Protein AF-A0A9E5EYL7-F1 (afdb_monomer)

Nearest PDB structures (foldseek):
  8ik2-assembly1_A  TM=7.410E-01  e=1.597E-02  Pseudomonas aeruginosa PAO1
  1a8u-assembly1_B  TM=5.539E-01  e=1.828E-02  Kitasatospora aureofaciens
  1hkh-assembly1_A  TM=5.012E-01  e=1.305E-02  Microbacterium
  4d9j-assembly1_A  TM=5.574E-01  e=7.545E-02  Kitasatospora aureofaciens
  1brt-assembly1_A  TM=5.590E-01  e=1.057E-01  Kitasatospora aureofaciens

Solvent-accessible surface area (backbone atoms only — not comparable to full-atom values): 3591 Å² total; per-residue (Å²): 114,50,80,46,72,48,72,44,99,84,70,53,64,34,55,31,40,38,30,60,68,83,87,82,92,58,61,74,48,79,45,76,32,89,71,54,44,75,76,47,46,75,59,36,53,50,46,14,73,75,58,27,33,24,39,33,24,36,44,93,127

Mean predicted aligned error: 2.34 Å

pLDDT: mean 96.56, std 3.4, range [80.25, 98.69]

Radius of gyration: 11.64 Å; Cα contacts (8 Å, |Δi|>4): 112; chains: 1; bounding box: 23×19×33 Å

Secondary structure (DSSP, 8-state):
-EEEEEE-TTSPEEEEEEE-SSSS---EEEEEESS-GGGGHHHHHHHHHTT-EEEEEEPP-

Structure (mmCIF, N/CA/C/O backbone):
data_AF-A0A9E5EYL7-F1
#
_entry.id   AF-A0A9E5EYL7-F1
#
loop_
_atom_site.group_PDB
_atom_site.id
_atom_site.type_symbol
_atom_site.label_atom_id
_atom_site.label_alt_id
_atom_site.label_comp_id
_atom_site.label_asym_id
_atom_site.label_entity_id
_atom_site.label_seq_id
_atom_site.pdbx_PDB_ins_code
_atom_site.Cartn_x
_atom_site.Cartn_y
_atom_site.Cartn_z
_atom_site.occupancy
_atom_site.B_iso_or_equiv
_atom_site.auth_seq_id
_atom_site.auth_comp_id
_atom_site.auth_asym_id
_atom_site.auth_atom_id
_atom_site.pdbx_PDB_model_num
ATOM 1 N N . MET A 1 1 ? 2.142 -5.694 9.757 1.00 86.75 1 MET A N 1
ATOM 2 C CA . MET A 1 1 ? 2.284 -5.486 8.305 1.00 86.75 1 MET A CA 1
ATOM 3 C C . MET A 1 1 ? 2.246 -6.849 7.655 1.00 86.75 1 MET A C 1
ATOM 5 O O . MET A 1 1 ? 2.925 -7.745 8.141 1.00 86.75 1 MET A O 1
ATOM 9 N N . G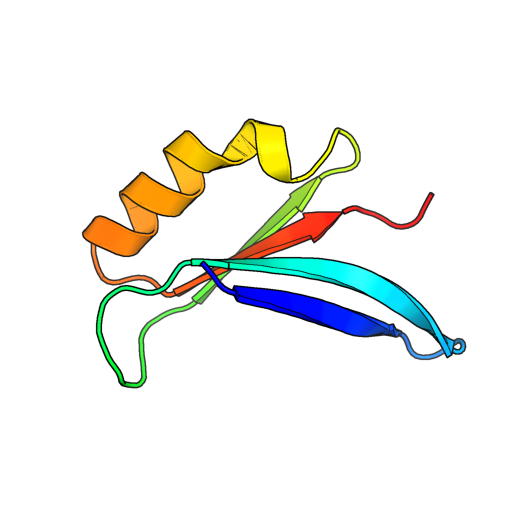LU A 1 2 ? 1.440 -6.997 6.617 1.00 94.88 2 GLU A N 1
ATOM 10 C CA . GLU A 1 2 ? 1.378 -8.194 5.780 1.00 94.88 2 GLU A CA 1
ATOM 11 C C . GLU A 1 2 ? 1.764 -7.805 4.353 1.00 94.88 2 GLU A C 1
ATOM 13 O O . GLU A 1 2 ? 1.349 -6.749 3.881 1.00 94.88 2 GLU A O 1
ATOM 18 N N . SER A 1 3 ? 2.548 -8.638 3.673 1.00 97.25 3 SER A N 1
ATOM 19 C CA . SER A 1 3 ? 2.931 -8.419 2.277 1.00 97.25 3 SER A CA 1
ATOM 20 C C . SER A 1 3 ? 2.240 -9.443 1.386 1.00 97.25 3 SER A C 1
ATOM 22 O O . SER A 1 3 ? 2.346 -10.644 1.624 1.00 97.25 3 SER A O 1
ATOM 24 N N . VAL A 1 4 ? 1.564 -8.969 0.340 1.00 98.12 4 VAL A N 1
ATOM 25 C CA . VAL A 1 4 ? 0.799 -9.793 -0.602 1.00 98.12 4 VAL A CA 1
ATOM 26 C C . VAL A 1 4 ? 1.098 -9.409 -2.050 1.00 98.12 4 VAL A C 1
ATOM 28 O O . VAL A 1 4 ? 1.441 -8.266 -2.366 1.00 98.12 4 VAL A O 1
ATOM 31 N N . GLY A 1 5 ? 0.950 -10.376 -2.952 1.00 98.00 5 GLY A N 1
ATOM 32 C CA . GLY A 1 5 ? 0.933 -10.138 -4.390 1.00 98.00 5 GLY A CA 1
ATOM 33 C C . GLY A 1 5 ? -0.498 -9.932 -4.875 1.00 98.00 5 GLY A C 1
ATOM 34 O O . GLY A 1 5 ? -1.351 -10.784 -4.637 1.00 98.00 5 GLY A O 1
ATOM 35 N N . VAL A 1 6 ? -0.767 -8.829 -5.573 1.00 98.44 6 VAL A N 1
ATOM 36 C CA . VAL A 1 6 ? -2.095 -8.559 -6.145 1.00 98.44 6 VAL A CA 1
ATOM 37 C C . VAL A 1 6 ? -2.050 -8.793 -7.651 1.00 98.44 6 VAL A C 1
ATOM 39 O O . VAL A 1 6 ? -1.372 -8.060 -8.371 1.00 98.44 6 VAL A O 1
ATOM 42 N N . ALA A 1 7 ? -2.765 -9.815 -8.124 1.00 98.31 7 ALA A N 1
ATOM 43 C CA . ALA A 1 7 ? -2.869 -10.137 -9.544 1.00 98.31 7 ALA A CA 1
ATOM 44 C C . ALA A 1 7 ? -3.736 -9.108 -10.284 1.00 98.31 7 ALA A C 1
ATOM 46 O O . ALA A 1 7 ? -4.875 -8.834 -9.901 1.00 98.31 7 ALA A O 1
ATOM 47 N N . MET A 1 8 ? -3.186 -8.533 -11.348 1.00 98.50 8 MET A N 1
ATOM 48 C CA . MET A 1 8 ? -3.879 -7.631 -12.263 1.00 98.50 8 MET A CA 1
ATOM 49 C C . MET A 1 8 ? -4.579 -8.424 -13.377 1.00 98.50 8 MET A C 1
ATOM 51 O O . MET A 1 8 ? -4.337 -9.615 -13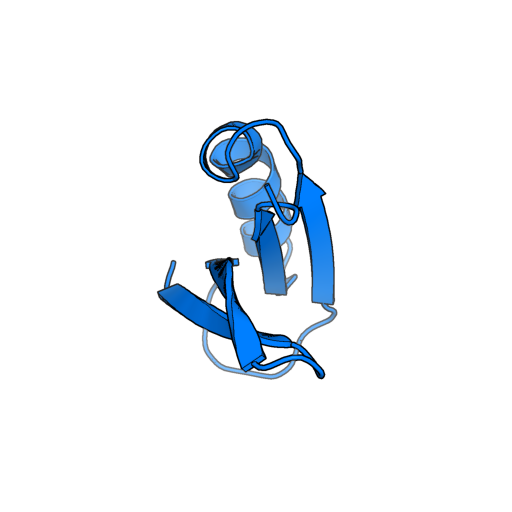.569 1.00 98.50 8 MET A O 1
ATOM 55 N N . ARG A 1 9 ? -5.439 -7.752 -14.155 1.00 98.44 9 ARG A N 1
ATOM 56 C CA . ARG A 1 9 ? -6.218 -8.371 -15.250 1.00 98.44 9 ARG A CA 1
ATOM 57 C C . ARG A 1 9 ? -5.376 -9.065 -16.330 1.00 98.44 9 ARG A C 1
ATOM 59 O O . ARG A 1 9 ? -5.901 -9.887 -17.065 1.00 98.44 9 ARG A O 1
ATOM 66 N N . ASP A 1 10 ? -4.108 -8.688 -16.461 1.00 97.75 10 ASP A N 1
ATOM 67 C CA . ASP A 1 10 ? -3.153 -9.217 -17.438 1.00 97.75 10 ASP A CA 1
ATOM 68 C C . ASP A 1 10 ? -2.188 -10.253 -16.834 1.00 97.75 10 ASP A C 1
ATOM 70 O O . ASP A 1 10 ? -1.204 -10.622 -17.466 1.00 97.75 10 ASP A O 1
ATOM 74 N N . GLY A 1 11 ? -2.460 -10.724 -15.612 1.00 97.75 11 GLY A N 1
ATOM 75 C CA . GLY A 1 11 ? -1.683 -11.762 -14.933 1.00 97.75 11 GLY A CA 1
ATOM 76 C C . GLY A 1 11 ? -0.441 -11.261 -14.193 1.00 97.75 11 GLY A C 1
ATOM 77 O O . GLY A 1 11 ? 0.173 -12.032 -13.460 1.00 97.75 11 GLY A O 1
ATOM 78 N N . ILE A 1 12 ? -0.076 -9.981 -14.320 1.00 98.00 12 ILE A N 1
ATOM 79 C CA . ILE A 1 12 ? 1.048 -9.412 -13.567 1.00 98.00 12 ILE A CA 1
ATOM 80 C C . ILE A 1 12 ? 0.671 -9.252 -12.098 1.00 98.00 12 ILE A C 1
ATOM 82 O O . ILE A 1 12 ? -0.417 -8.784 -11.767 1.00 98.00 12 ILE A O 1
ATOM 86 N N . VAL A 1 13 ? 1.602 -9.602 -11.214 1.00 98.31 13 VAL A N 1
ATOM 87 C CA . VAL A 1 13 ? 1.433 -9.514 -9.764 1.00 98.31 13 VAL A CA 1
ATOM 88 C C . VAL A 1 13 ? 2.178 -8.293 -9.236 1.00 98.31 13 VAL A C 1
ATOM 90 O O . VAL A 1 13 ? 3.391 -8.189 -9.402 1.00 98.31 13 VAL A O 1
ATOM 93 N N . LEU A 1 14 ? 1.460 -7.372 -8.589 1.00 98.62 14 LEU A N 1
ATOM 94 C CA . LEU A 1 14 ? 2.049 -6.180 -7.975 1.00 98.62 14 LEU A CA 1
ATOM 95 C C . LEU A 1 14 ? 2.291 -6.390 -6.479 1.00 98.62 14 LEU A C 1
ATOM 97 O O . LEU A 1 14 ? 1.389 -6.806 -5.744 1.00 98.62 14 LEU A O 1
ATOM 101 N N . ALA A 1 15 ? 3.501 -6.062 -6.025 1.00 98.44 15 ALA A N 1
ATOM 102 C CA . ALA A 1 15 ? 3.879 -6.127 -4.620 1.00 98.44 15 ALA A CA 1
ATOM 103 C C . ALA A 1 15 ? 3.092 -5.095 -3.803 1.00 98.44 15 ALA A C 1
ATOM 105 O O . ALA A 1 15 ? 3.072 -3.907 -4.127 1.00 98.44 15 ALA A O 1
ATOM 106 N N . THR A 1 16 ? 2.438 -5.553 -2.736 1.00 98.62 16 THR A N 1
ATOM 107 C CA . THR A 1 16 ? 1.528 -4.732 -1.933 1.00 98.62 16 THR A CA 1
ATOM 108 C C . THR A 1 16 ? 1.720 -5.024 -0.446 1.00 98.62 16 THR A C 1
ATOM 110 O O . THR A 1 16 ? 1.756 -6.185 -0.058 1.00 98.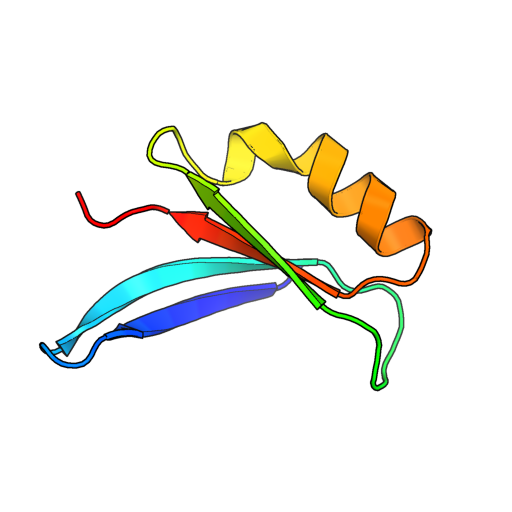62 16 THR A O 1
ATOM 113 N N . ASP A 1 17 ? 1.852 -3.989 0.380 1.00 98.44 17 ASP A N 1
ATOM 114 C CA . ASP A 1 17 ? 1.895 -4.086 1.842 1.00 98.44 17 ASP A CA 1
ATOM 115 C C . ASP A 1 17 ? 0.597 -3.575 2.459 1.00 98.44 17 ASP A C 1
ATOM 117 O O . ASP A 1 17 ? 0.061 -2.541 2.057 1.00 98.44 17 ASP A O 1
ATOM 121 N N . ILE A 1 18 ? 0.106 -4.302 3.458 1.00 97.94 18 ILE A N 1
ATOM 122 C CA . ILE A 1 18 ? -1.099 -3.993 4.218 1.00 97.94 18 ILE A CA 1
ATOM 123 C C . ILE A 1 18 ? -0.694 -3.682 5.660 1.00 97.94 18 ILE A C 1
ATOM 125 O O . ILE A 1 18 ? -0.116 -4.508 6.378 1.00 97.94 18 ILE A O 1
ATOM 129 N N . TYR A 1 19 ? -1.022 -2.471 6.097 1.00 97.75 19 TYR A N 1
ATOM 130 C CA . TYR A 1 19 ? -0.841 -1.991 7.459 1.00 97.75 19 TYR A CA 1
ATOM 131 C C . TYR A 1 19 ? -2.212 -1.919 8.125 1.00 97.75 19 TYR A C 1
ATOM 133 O O . TYR A 1 19 ? -3.088 -1.169 7.700 1.00 97.75 19 TYR A O 1
ATOM 141 N N . GLN A 1 20 ? -2.391 -2.714 9.174 1.00 96.00 20 GLN A N 1
ATOM 142 C CA . GLN A 1 20 ? -3.615 -2.774 9.961 1.00 96.00 20 GLN A CA 1
ATOM 143 C C . GLN A 1 20 ? -3.251 -3.018 11.424 1.00 96.00 20 GLN A C 1
ATOM 145 O O . GLN A 1 20 ? -2.357 -3.815 11.721 1.00 96.00 20 GLN A O 1
ATOM 150 N N . ILE A 1 21 ? -3.958 -2.344 12.328 1.00 94.94 21 ILE A N 1
ATOM 151 C CA . ILE A 1 21 ? -3.905 -2.604 13.766 1.00 94.94 21 ILE A CA 1
ATOM 152 C C . ILE A 1 21 ? -5.237 -3.226 14.190 1.00 94.94 21 ILE A C 1
ATOM 154 O O . ILE A 1 21 ? -6.305 -2.696 13.894 1.00 94.94 21 ILE A O 1
ATOM 158 N N . GLY A 1 22 ? -5.169 -4.368 14.876 1.00 89.31 22 GLY A N 1
ATOM 159 C CA . GLY A 1 22 ? -6.346 -5.140 15.277 1.00 89.31 22 GLY A CA 1
ATOM 160 C C . GLY A 1 22 ? -6.931 -6.003 14.153 1.00 89.31 22 GLY A C 1
ATOM 161 O O . GLY A 1 22 ? -6.349 -6.154 13.082 1.00 89.31 22 GLY A O 1
ATOM 162 N N . LYS A 1 23 ? -8.086 -6.613 14.426 1.00 80.25 23 LYS A N 1
ATOM 163 C CA . LYS A 1 23 ? -8.829 -7.458 13.481 1.00 80.25 23 LYS A CA 1
ATOM 164 C C . LYS A 1 23 ? -10.218 -6.856 13.292 1.00 80.25 23 LYS A C 1
ATOM 166 O O . LYS A 1 23 ? -10.917 -6.641 14.276 1.00 80.25 23 LYS A O 1
ATOM 171 N N . GLY A 1 24 ? -10.620 -6.584 12.053 1.00 86.69 24 GLY A N 1
ATOM 172 C CA . GLY A 1 24 ? -11.947 -6.037 11.764 1.00 86.69 24 GLY A CA 1
ATOM 173 C C . GLY A 1 24 ? -12.015 -5.218 10.480 1.00 86.69 24 GLY A C 1
ATOM 174 O O . GLY A 1 24 ? -11.010 -5.016 9.800 1.00 86.69 24 GLY A O 1
ATOM 175 N N . ARG A 1 25 ? -13.226 -4.759 10.152 1.00 93.81 25 ARG A N 1
ATOM 176 C CA . ARG A 1 25 ? -13.467 -3.818 9.052 1.00 93.81 25 ARG A CA 1
ATOM 177 C C . ARG A 1 25 ? -13.121 -2.403 9.505 1.00 93.81 25 ARG A C 1
ATOM 179 O O . ARG A 1 25 ? -13.513 -2.000 10.594 1.00 93.81 25 ARG A O 1
ATOM 186 N N . ALA A 1 26 ? -12.451 -1.660 8.639 1.00 96.00 26 ALA A N 1
ATOM 187 C CA . ALA A 1 26 ? -12.127 -0.255 8.829 1.00 96.00 26 ALA A CA 1
ATOM 188 C C . ALA A 1 26 ? -12.076 0.450 7.462 1.00 96.00 26 ALA A C 1
ATOM 190 O O . ALA A 1 26 ? -11.973 -0.231 6.434 1.00 96.00 26 ALA A O 1
ATOM 191 N N . PRO A 1 27 ? -12.154 1.791 7.417 1.00 97.88 27 PRO A N 1
ATOM 192 C CA . PRO A 1 27 ? -11.907 2.545 6.195 1.00 97.88 27 PRO A CA 1
ATOM 193 C C . PRO A 1 27 ? -10.513 2.246 5.627 1.00 97.88 27 PRO A C 1
ATOM 195 O O . PRO A 1 27 ? -9.554 2.056 6.379 1.00 97.88 27 PRO A O 1
ATOM 198 N N . VAL A 1 28 ? -10.403 2.211 4.297 1.00 98.06 28 VAL A N 1
ATOM 199 C CA . VAL A 1 28 ? -9.163 1.841 3.601 1.00 98.06 28 VAL A CA 1
ATOM 200 C C . VAL A 1 28 ? -8.554 3.057 2.910 1.00 98.06 28 VAL A C 1
ATOM 202 O O . VAL A 1 28 ? -9.223 3.724 2.123 1.00 98.06 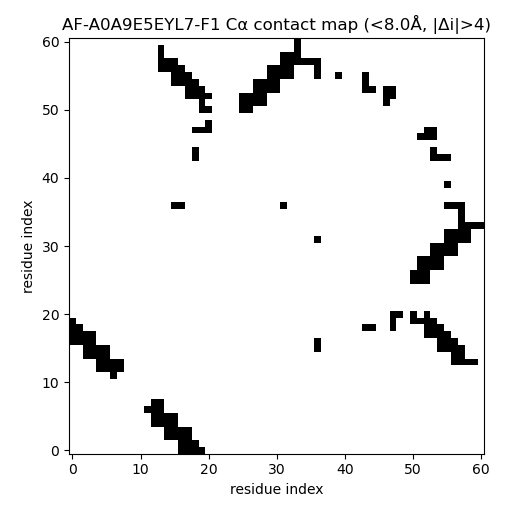28 VAL A O 1
ATOM 205 N N . VAL A 1 29 ? -7.268 3.307 3.159 1.00 98.12 29 VAL A N 1
ATOM 206 C CA . VAL A 1 29 ? -6.445 4.255 2.397 1.00 98.12 29 VAL A CA 1
ATOM 207 C C . VAL A 1 29 ? -5.544 3.463 1.461 1.00 98.12 29 VAL A C 1
ATOM 209 O O . VAL A 1 29 ? -4.796 2.595 1.904 1.00 98.12 29 VAL A O 1
ATOM 212 N N . VAL A 1 30 ? -5.587 3.773 0.167 1.00 98.12 30 VAL A N 1
ATOM 213 C CA . VAL A 1 30 ? -4.728 3.133 -0.836 1.00 98.12 30 VAL A CA 1
ATOM 214 C C . VAL A 1 30 ? -3.693 4.134 -1.333 1.00 98.12 30 VAL A C 1
ATOM 216 O O . VAL A 1 30 ? -4.038 5.228 -1.773 1.00 98.12 30 VAL A O 1
ATOM 219 N N . MET A 1 31 ? -2.424 3.738 -1.298 1.00 98.19 31 MET A 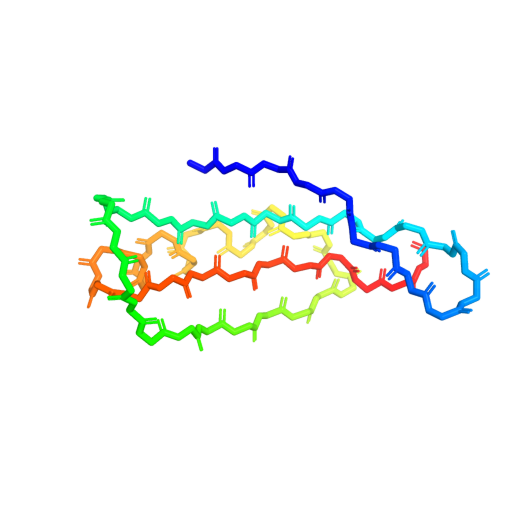N 1
ATOM 220 C CA . MET A 1 31 ? -1.298 4.483 -1.853 1.00 98.19 31 MET A CA 1
ATOM 221 C C . MET A 1 31 ? -0.627 3.635 -2.930 1.00 98.19 31 MET A C 1
ATOM 223 O O . MET A 1 31 ? -0.303 2.470 -2.706 1.00 98.19 31 MET A O 1
ATOM 227 N N . ARG A 1 32 ? -0.389 4.223 -4.102 1.00 97.94 32 ARG A N 1
ATOM 228 C CA . ARG A 1 32 ? 0.383 3.595 -5.180 1.00 97.94 32 ARG A CA 1
ATOM 229 C C . ARG A 1 32 ? 1.594 4.462 -5.467 1.00 97.94 32 ARG A C 1
ATOM 231 O O . ARG A 1 32 ? 1.439 5.665 -5.662 1.00 97.94 32 ARG A O 1
ATOM 238 N N . THR A 1 33 ? 2.783 3.872 -5.457 1.00 97.25 33 THR A N 1
ATOM 239 C CA . THR A 1 33 ? 4.035 4.619 -5.611 1.00 97.25 33 THR A CA 1
ATOM 240 C C . THR A 1 33 ? 4.962 3.951 -6.624 1.00 97.25 33 THR A C 1
ATOM 242 O O . THR A 1 33 ? 5.149 2.740 -6.563 1.00 97.25 33 THR A O 1
ATOM 245 N N . PRO A 1 34 ? 5.578 4.708 -7.550 1.00 97.75 34 PRO A N 1
ATOM 246 C CA . PRO A 1 34 ? 6.666 4.203 -8.387 1.00 97.75 34 PRO A CA 1
ATOM 247 C C . PRO A 1 34 ? 8.029 4.256 -7.671 1.00 97.75 34 PRO A C 1
ATOM 249 O O . PRO A 1 34 ? 9.056 3.963 -8.273 1.00 97.75 34 PRO A O 1
ATOM 252 N N . TYR A 1 35 ? 8.066 4.673 -6.401 1.00 96.62 35 TYR A N 1
ATOM 253 C CA . TYR A 1 35 ? 9.295 4.997 -5.673 1.00 96.62 35 TYR A CA 1
ATOM 254 C C . TYR A 1 35 ? 9.574 4.050 -4.501 1.00 96.62 35 TYR A C 1
ATOM 256 O O . TYR A 1 35 ? 10.033 4.514 -3.460 1.00 96.62 35 TYR A O 1
ATOM 264 N N . ASN A 1 36 ? 9.328 2.747 -4.663 1.00 95.44 36 ASN A N 1
ATOM 265 C CA . ASN A 1 36 ? 9.435 1.725 -3.613 1.00 95.44 36 ASN A CA 1
ATOM 266 C C . ASN A 1 36 ? 8.461 1.968 -2.437 1.00 95.44 36 ASN A C 1
ATOM 268 O O . ASN A 1 36 ? 8.604 2.912 -1.653 1.00 95.44 36 ASN A O 1
ATOM 272 N N . LYS A 1 37 ? 7.484 1.070 -2.280 1.00 96.31 37 LYS A N 1
ATOM 273 C CA . LYS A 1 37 ? 6.452 1.075 -1.230 1.00 96.31 37 LYS A CA 1
ATOM 274 C C . LYS A 1 37 ? 6.998 1.243 0.189 1.00 96.31 37 LYS A C 1
ATOM 276 O O . LYS A 1 37 ? 6.365 1.910 1.006 1.00 96.31 37 LYS A O 1
ATOM 281 N N . SER A 1 38 ? 8.213 0.776 0.472 1.00 96.12 38 SER A N 1
ATOM 282 C CA . SER A 1 38 ? 8.825 0.911 1.797 1.00 96.12 38 SER A CA 1
ATOM 283 C C . SER A 1 38 ? 9.093 2.368 2.191 1.00 96.12 38 SER A C 1
ATOM 285 O O . SER A 1 38 ? 9.150 2.674 3.384 1.00 96.12 38 SER A O 1
ATOM 287 N N . ARG A 1 39 ? 9.206 3.298 1.227 1.00 96.94 39 ARG A N 1
ATOM 288 C CA . ARG A 1 39 ? 9.450 4.726 1.509 1.00 96.94 39 ARG A CA 1
ATOM 289 C C . ARG A 1 39 ? 8.284 5.426 2.200 1.00 96.94 39 ARG A C 1
ATOM 291 O O . ARG A 1 39 ? 8.500 6.456 2.832 1.00 96.94 39 ARG A O 1
ATOM 298 N N . VAL A 1 40 ? 7.067 4.890 2.103 1.00 95.56 40 VAL A N 1
ATOM 299 C CA . VAL A 1 40 ? 5.879 5.485 2.739 1.00 95.56 40 VAL A CA 1
ATOM 300 C C . VAL A 1 40 ? 5.490 4.801 4.052 1.00 95.56 40 VAL A C 1
ATOM 302 O O . VAL A 1 40 ? 4.486 5.181 4.652 1.00 95.56 40 VAL A O 1
ATOM 305 N N . THR A 1 41 ? 6.305 3.860 4.547 1.00 96.81 41 THR A N 1
ATOM 306 C CA . THR A 1 41 ? 6.080 3.144 5.818 1.00 96.81 41 THR A CA 1
ATOM 307 C C . THR A 1 41 ? 5.695 4.072 6.981 1.00 96.81 41 THR A C 1
ATOM 309 O O . THR A 1 41 ? 4.666 3.811 7.604 1.00 96.81 41 THR A O 1
ATOM 312 N N . PRO A 1 42 ? 6.397 5.197 7.253 1.00 97.44 42 PRO A N 1
ATOM 313 C CA . PRO A 1 42 ? 6.036 6.063 8.381 1.00 97.44 42 PRO A CA 1
ATOM 314 C C . PRO A 1 42 ? 4.632 6.674 8.256 1.00 97.44 42 PRO A C 1
ATOM 316 O O . PRO A 1 42 ? 3.935 6.862 9.253 1.00 97.44 42 PRO A O 1
ATOM 319 N N . ILE A 1 43 ? 4.205 6.976 7.026 1.00 97.06 43 ILE A N 1
ATOM 320 C CA . ILE A 1 43 ? 2.876 7.524 6.735 1.00 97.06 43 ILE A CA 1
ATOM 321 C C . ILE A 1 43 ? 1.823 6.424 6.896 1.00 97.06 43 ILE A C 1
ATOM 323 O O . ILE A 1 43 ? 0.800 6.645 7.543 1.00 97.06 43 ILE A O 1
ATOM 327 N N . ALA A 1 44 ? 2.086 5.231 6.357 1.00 97.62 44 ALA A N 1
ATOM 328 C CA . ALA A 1 44 ? 1.177 4.096 6.451 1.00 97.62 44 ALA A CA 1
ATOM 329 C C . ALA A 1 44 ? 0.946 3.658 7.905 1.00 97.62 44 ALA A C 1
ATOM 331 O O . ALA A 1 44 ? -0.195 3.479 8.325 1.00 97.62 44 ALA A O 1
ATOM 332 N N . GLU A 1 45 ? 2.005 3.579 8.711 1.00 97.62 45 GLU A N 1
ATOM 333 C CA . GLU A 1 45 ? 1.894 3.264 10.135 1.00 97.62 45 GLU A CA 1
ATOM 334 C C . GLU A 1 45 ? 1.132 4.326 10.925 1.00 97.62 45 GLU A C 1
ATOM 336 O O . GLU A 1 45 ? 0.398 3.980 11.852 1.00 97.62 45 GLU A O 1
ATOM 341 N N . ARG A 1 46 ? 1.293 5.610 10.579 1.00 98.06 46 ARG A N 1
ATOM 342 C CA . ARG A 1 46 ? 0.537 6.691 11.217 1.00 98.06 46 ARG A CA 1
ATOM 343 C C . ARG A 1 46 ? -0.958 6.505 10.976 1.00 98.06 46 ARG A C 1
ATOM 345 O O . ARG A 1 46 ? -1.708 6.444 11.938 1.00 98.06 46 ARG A O 1
ATOM 352 N N . PHE A 1 47 ? -1.389 6.363 9.725 1.00 97.94 47 PHE A N 1
ATOM 353 C CA . PHE A 1 47 ? -2.809 6.155 9.421 1.00 97.94 47 PHE A CA 1
ATOM 354 C C . PHE A 1 47 ? -3.351 4.844 10.005 1.00 97.94 47 PHE A C 1
ATOM 356 O O . PHE A 1 47 ? -4.484 4.819 10.481 1.00 97.94 47 PHE A O 1
ATOM 363 N N . ALA A 1 48 ? -2.541 3.782 10.046 1.00 97.44 48 ALA A N 1
ATOM 364 C CA . ALA 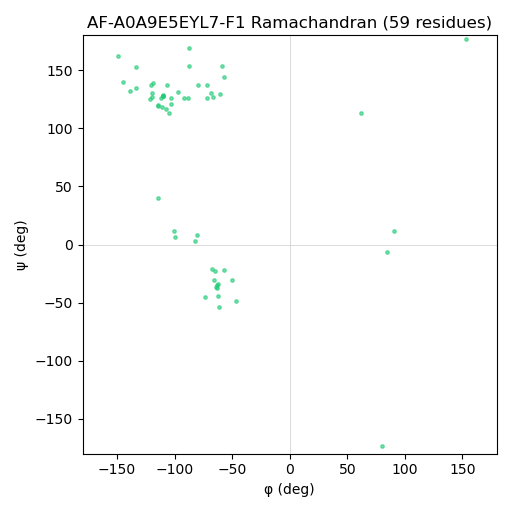A 1 48 ? -2.933 2.531 10.690 1.00 97.44 48 ALA A CA 1
ATOM 365 C C . ALA A 1 48 ? -3.174 2.693 12.201 1.00 97.44 48 ALA A C 1
ATOM 367 O O . ALA A 1 48 ? -4.114 2.111 12.743 1.00 97.44 48 ALA A O 1
ATOM 368 N N . ARG A 1 49 ? -2.368 3.523 12.878 1.00 97.06 49 ARG A N 1
ATOM 369 C CA . ARG A 1 49 ? -2.578 3.904 14.286 1.00 97.06 49 ARG A CA 1
ATOM 370 C C . ARG A 1 49 ? -3.840 4.734 14.508 1.00 97.06 49 ARG A C 1
ATOM 372 O O . ARG A 1 49 ? -4.465 4.578 15.548 1.00 97.06 49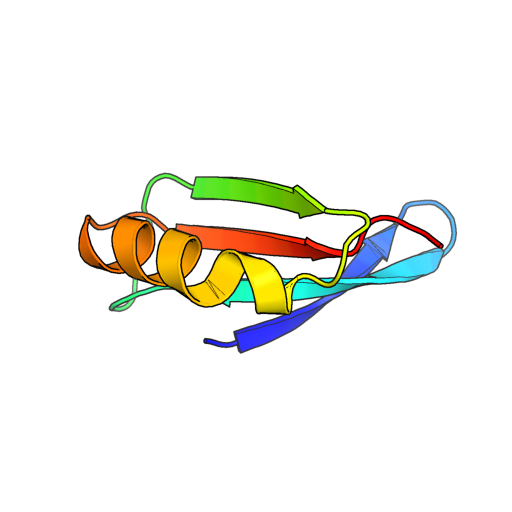 ARG A O 1
ATOM 379 N N . GLU A 1 50 ? -4.256 5.521 13.520 1.00 96.88 50 GLU A N 1
ATOM 380 C CA . GLU A 1 50 ? -5.523 6.270 13.539 1.00 96.88 50 GLU A CA 1
ATOM 381 C C . GLU A 1 50 ? -6.751 5.410 13.156 1.00 96.88 50 GLU A C 1
ATOM 383 O O . GLU A 1 50 ? -7.847 5.934 12.967 1.00 96.88 50 GLU A O 1
ATOM 388 N N . GLY A 1 51 ? -6.592 4.088 13.021 1.00 96.56 51 GLY A N 1
ATOM 389 C CA . GLY A 1 51 ? -7.701 3.155 12.798 1.00 96.56 51 GLY A CA 1
ATOM 390 C C . GLY A 1 51 ? 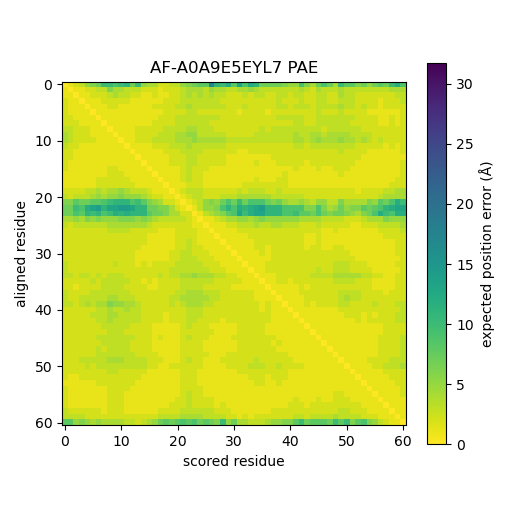-8.046 2.881 11.333 1.00 96.56 51 GLY A C 1
ATOM 391 O O . GLY A 1 51 ? -9.077 2.266 11.067 1.00 96.56 51 GLY A O 1
ATOM 392 N N . TYR A 1 52 ? -7.205 3.293 10.381 1.00 98.12 52 TYR A N 1
ATOM 393 C CA . TYR A 1 52 ? -7.361 2.931 8.969 1.00 98.12 52 TYR A CA 1
ATOM 394 C C . TYR A 1 52 ? -6.672 1.601 8.647 1.00 98.12 52 TYR A C 1
ATOM 396 O O . TYR A 1 52 ? -5.671 1.229 9.255 1.00 98.12 52 TYR A O 1
ATOM 404 N N . ILE A 1 53 ? -7.158 0.906 7.620 1.00 98.31 53 ILE A N 1
ATOM 405 C CA . ILE A 1 53 ? -6.345 -0.083 6.903 1.00 98.31 53 ILE A CA 1
ATOM 406 C C . ILE A 1 53 ? -5.614 0.668 5.797 1.00 98.31 53 ILE A C 1
ATOM 408 O O . ILE A 1 53 ? -6.244 1.350 4.989 1.00 98.31 53 ILE A O 1
ATOM 412 N N . VAL A 1 54 ? -4.293 0.553 5.738 1.00 98.44 54 VAL A N 1
ATOM 413 C CA . VAL A 1 54 ? -3.497 1.209 4.697 1.00 98.44 54 VAL A CA 1
ATOM 414 C C . VAL A 1 54 ? -2.907 0.167 3.770 1.00 98.44 54 VAL A C 1
ATOM 416 O O . VAL A 1 54 ? -2.222 -0.749 4.216 1.00 98.44 54 VAL A O 1
ATOM 419 N N . VAL A 1 55 ? -3.157 0.326 2.476 1.00 98.44 55 VAL A N 1
ATOM 420 C CA . VAL A 1 55 ? -2.635 -0.532 1.415 1.00 98.44 55 VAL A CA 1
ATOM 421 C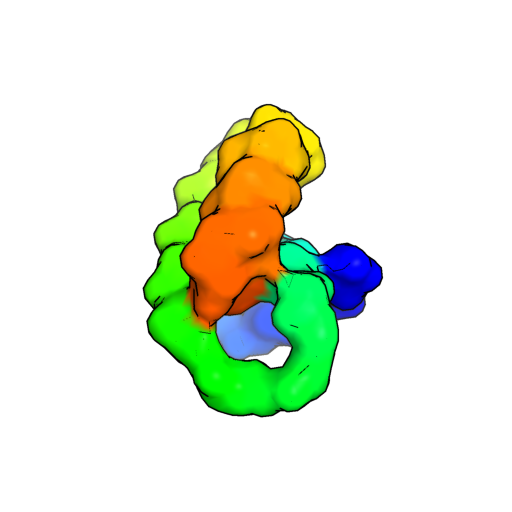 C . VAL A 1 55 ? -1.625 0.270 0.612 1.00 98.44 55 VAL A C 1
ATOM 423 O O . VAL A 1 55 ? -1.978 1.280 0.005 1.00 98.44 55 VAL A O 1
ATOM 426 N N . VAL A 1 56 ? -0.374 -0.172 0.595 1.00 98.62 56 VAL A N 1
ATOM 427 C CA . VAL A 1 56 ? 0.704 0.461 -0.165 1.00 98.62 56 VAL A CA 1
ATOM 428 C C . VAL A 1 56 ? 1.167 -0.489 -1.257 1.00 98.62 56 VAL A C 1
ATOM 430 O O . VAL A 1 56 ? 1.645 -1.578 -0.965 1.00 98.62 56 VAL A O 1
ATOM 433 N N . GLN A 1 57 ? 1.051 -0.085 -2.516 1.00 98.69 57 GLN A N 1
ATOM 434 C CA . GLN A 1 57 ? 1.407 -0.912 -3.666 1.00 98.69 57 GLN A CA 1
ATOM 435 C C . GLN A 1 57 ? 2.500 -0.247 -4.507 1.00 98.69 57 GLN A C 1
ATOM 437 O O . GLN A 1 57 ? 2.420 0.949 -4.806 1.00 98.69 57 GLN A O 1
ATOM 442 N N . ASP A 1 58 ? 3.481 -1.037 -4.940 1.00 98.56 58 ASP A N 1
ATOM 443 C CA . ASP A 1 58 ? 4.406 -0.608 -5.987 1.00 98.56 58 ASP A CA 1
ATOM 444 C C . ASP A 1 58 ? 3.661 -0.494 -7.324 1.00 98.56 58 ASP A C 1
ATOM 446 O O . ASP A 1 58 ? 2.926 -1.396 -7.744 1.00 98.56 58 ASP A O 1
ATOM 450 N N . CYS A 1 59 ? 3.828 0.639 -8.006 1.00 98.12 59 CYS A N 1
ATOM 451 C CA . CYS A 1 59 ? 3.353 0.784 -9.377 1.00 98.12 59 CYS A CA 1
ATOM 452 C C . CYS A 1 59 ? 4.000 -0.282 -10.273 1.00 98.12 59 CYS A C 1
ATOM 454 O O . CYS A 1 59 ? 5.104 -0.747 -10.017 1.00 98.12 59 CYS A O 1
ATOM 456 N N . ARG A 1 60 ? 3.315 -0.647 -11.359 1.00 97.31 60 ARG A N 1
ATOM 457 C CA . ARG A 1 60 ? 3.882 -1.541 -12.373 1.00 97.31 60 ARG A CA 1
ATOM 458 C C . ARG A 1 60 ? 5.144 -0.913 -12.976 1.00 97.31 60 ARG A C 1
ATOM 460 O O . ARG A 1 60 ? 5.070 0.222 -13.447 1.00 97.31 60 ARG A O 1
ATOM 467 N N . GLY A 1 61 ? 6.228 -1.683 -13.015 1.00 87.62 61 GLY A N 1
ATOM 468 C CA . GLY A 1 61 ? 7.537 -1.278 -13.530 1.00 87.62 61 GLY A CA 1
ATOM 469 C C . GLY A 1 61 ? 8.624 -2.106 -12.880 1.00 87.62 61 GLY A C 1
ATOM 470 O O . GLY A 1 61 ? 8.850 -1.884 -11.675 1.00 87.62 61 GLY A O 1
#

Sequence (61 aa):
MESVGVAMRDGIVLATDIYQIGKGRAPVVVMRTPYNKSRVTPIAERFAREGYIVVVQDCRG

Foldseek 3Di:
DDWDWDQDPVRHTWIKDKQADDDDDFAEAEAEDCPDQVVCVVVCNVVNVVGYIYMYIYDDD